Protein AF-A0A957CY05-F1 (afdb_monomer_lite)

Foldseek 3Di:
DDDDDDDDPDDDPDDPDDPPDDPPVDPPQLDDPPDPPFDDDRNDHADDDDPPLQAWEWEFEAQLVQQADPVRDGDPPHLYDPDSCAGQQRHGDDPVQALAEKAAAPVQAQWWKQFAPSGIHGHPHPHPDFDWDFHWDQDPVPGTDTGTHTYMYHYHDCVDDHRPDIDTGGSVRMDIDD

Secondary structure (DSSP, 8-state):
----PPP-------------------------SS-SS----TTPPPPPP--GGGPPEEEEEE-GGGSB-TTSPBPTT----SSTTB-TTSPBP-GGGTTTEEE--GGGTTPEEEETTTEEEEEEE-TTT-S-EEEEEEETTTEEEEEEEEEEEEE--TTSS-TT--EEE-GGGEEEE-

Radius of gyration: 21.52 Å; chains: 1; bounding box: 57×73×50 Å

pLDDT: mean 75.13, std 19.57, range [30.44, 96.88]

Sequence (178 aa):
MPQVPVPIRFIIFLALMFDSGALGDDPQVCWSDGRTDILVLADECPPHLPSLDEFPLWLSWYDPALCYDAAGNIIENINCDVNPANMAGGTAVTSEMYGYAGACLPQWFDRHLMITGVGERQCLDTGGAIVPTYREIYHPQRGFITIWLIPFDALEHHARPPWWEYNLVEPSDWYLGE

Structure (mmCIF, N/CA/C/O backbone):
data_AF-A0A957CY05-F1
#
_entry.id   AF-A0A957CY05-F1
#
loop_
_atom_site.group_PDB
_atom_site.id
_atom_site.type_symbol
_atom_site.label_atom_id
_atom_site.label_alt_id
_atom_site.label_comp_id
_atom_site.label_asym_id
_atom_site.label_entity_id
_atom_site.label_seq_id
_atom_site.pdbx_PDB_ins_code
_atom_site.Cartn_x
_atom_site.Cartn_y
_atom_site.Cartn_z
_atom_site.occupancy
_atom_site.B_iso_or_equiv
_atom_site.auth_seq_id
_atom_site.auth_comp_id
_atom_site.auth_asym_id
_atom_site.auth_atom_id
_atom_site.pdbx_PDB_model_num
ATOM 1 N N . MET A 1 1 ? 37.111 54.109 13.382 1.00 33.75 1 MET A N 1
ATOM 2 C CA . MET A 1 1 ? 35.921 53.833 12.544 1.00 33.75 1 MET A CA 1
ATOM 3 C C . MET A 1 1 ? 36.420 53.462 11.153 1.00 33.75 1 MET A C 1
ATOM 5 O O . MET A 1 1 ? 37.320 54.171 10.716 1.00 33.75 1 MET A O 1
ATOM 9 N N . PRO A 1 2 ? 35.893 52.456 10.435 1.00 39.56 2 PRO A N 1
ATOM 10 C CA . PRO A 1 2 ? 34.980 51.374 10.815 1.00 39.56 2 PRO A CA 1
ATOM 11 C C . PRO A 1 2 ? 35.563 49.961 10.549 1.00 39.56 2 PRO A C 1
ATOM 13 O O . PRO A 1 2 ? 36.439 49.772 9.710 1.00 39.56 2 PRO A O 1
ATOM 16 N N . GLN A 1 3 ? 35.046 48.967 11.276 1.00 39.72 3 GLN A N 1
ATOM 17 C CA . GLN A 1 3 ? 35.131 47.547 10.923 1.00 39.72 3 GLN A CA 1
ATOM 18 C C . GLN A 1 3 ? 34.242 47.267 9.702 1.00 39.72 3 GLN A C 1
ATOM 20 O O . GLN A 1 3 ? 33.135 47.796 9.620 1.00 39.72 3 GLN A O 1
ATOM 25 N N . VAL A 1 4 ? 34.705 46.407 8.797 1.00 37.78 4 VAL A N 1
ATOM 26 C CA . VAL A 1 4 ? 33.925 45.809 7.698 1.00 37.78 4 VAL A CA 1
ATOM 27 C C . VAL A 1 4 ? 34.294 44.311 7.655 1.00 37.78 4 VAL A C 1
ATOM 29 O O . VAL A 1 4 ? 35.437 43.972 7.972 1.00 37.78 4 VAL A O 1
ATOM 32 N N . PRO A 1 5 ? 33.326 43.406 7.425 1.00 40.94 5 PRO A N 1
ATOM 33 C CA . PRO A 1 5 ? 33.151 42.208 8.243 1.00 40.94 5 PRO A CA 1
ATOM 34 C C . PRO A 1 5 ? 33.929 40.981 7.756 1.00 40.94 5 PRO A C 1
ATOM 36 O O . PRO A 1 5 ? 34.104 40.746 6.563 1.00 40.94 5 PRO A O 1
ATOM 39 N N . VAL A 1 6 ? 34.335 40.164 8.731 1.00 43.41 6 VAL A N 1
ATOM 40 C CA . VAL A 1 6 ? 34.832 38.793 8.552 1.00 43.41 6 VAL A CA 1
ATOM 41 C C . VAL A 1 6 ? 33.684 37.917 8.028 1.00 43.41 6 VAL A C 1
ATOM 43 O O . VAL A 1 6 ? 32.562 38.045 8.524 1.00 43.41 6 VAL A O 1
ATOM 46 N N . PRO A 1 7 ? 33.922 37.027 7.047 1.00 39.78 7 PRO A N 1
ATOM 47 C CA . PRO A 1 7 ? 32.881 36.173 6.497 1.00 39.78 7 PRO A CA 1
ATOM 48 C C . PRO A 1 7 ? 32.356 35.213 7.569 1.00 39.78 7 PRO A C 1
ATOM 50 O O . PRO A 1 7 ? 33.101 34.421 8.147 1.00 39.78 7 PRO A O 1
ATOM 53 N N . ILE A 1 8 ? 31.047 35.296 7.798 1.00 42.25 8 ILE A N 1
ATOM 54 C CA . ILE A 1 8 ? 30.224 34.374 8.580 1.00 42.25 8 ILE A CA 1
ATOM 55 C C . ILE A 1 8 ? 30.349 32.974 7.958 1.00 42.25 8 ILE A C 1
ATOM 57 O O . ILE A 1 8 ? 29.599 32.580 7.073 1.00 42.25 8 ILE A O 1
ATOM 61 N N . ARG A 1 9 ? 31.333 32.210 8.434 1.00 36.44 9 ARG A N 1
ATOM 62 C CA . ARG A 1 9 ? 31.242 30.755 8.545 1.00 36.44 9 ARG A CA 1
ATOM 63 C C . ARG A 1 9 ? 30.613 30.475 9.903 1.00 36.44 9 ARG A C 1
ATOM 65 O O . ARG A 1 9 ? 31.329 30.341 10.889 1.00 36.44 9 ARG A O 1
ATOM 72 N N . PHE A 1 10 ? 29.287 30.439 9.973 1.00 33.50 10 PHE A N 1
ATOM 73 C CA . PHE A 1 10 ? 28.626 29.924 11.167 1.00 33.50 10 PHE A CA 1
ATOM 74 C C . PHE A 1 10 ? 28.476 28.413 11.030 1.00 33.50 10 PHE A C 1
ATOM 76 O O . PHE A 1 10 ? 27.562 27.893 10.401 1.00 33.50 10 PHE A O 1
ATOM 83 N N . ILE A 1 11 ? 29.438 27.728 11.640 1.00 43.06 11 ILE A N 1
ATOM 84 C CA . ILE A 1 11 ? 29.182 26.476 12.336 1.00 43.06 11 ILE A CA 1
ATOM 85 C C . ILE A 1 11 ? 28.299 26.844 13.533 1.00 43.06 11 ILE A C 1
ATOM 87 O O . ILE A 1 11 ? 28.733 27.610 14.391 1.00 43.06 11 ILE A O 1
ATOM 91 N N . ILE A 1 12 ? 27.085 26.299 13.602 1.00 35.59 12 ILE A N 1
ATOM 92 C CA . ILE A 1 12 ? 26.371 26.125 14.870 1.00 35.59 12 ILE A CA 1
ATOM 93 C C . ILE A 1 12 ? 26.087 24.633 15.016 1.00 35.59 12 ILE A C 1
ATOM 95 O O . ILE A 1 12 ? 25.081 24.110 14.555 1.00 35.59 12 ILE A O 1
ATOM 99 N N . PHE A 1 13 ? 27.039 23.957 15.654 1.00 37.00 13 PHE A N 1
ATOM 100 C CA . PHE A 1 13 ? 26.735 22.917 16.625 1.00 37.00 13 PHE A CA 1
ATOM 101 C C . PHE A 1 13 ? 26.301 23.644 17.905 1.00 37.00 13 PHE A C 1
ATOM 103 O O . PHE A 1 13 ? 27.131 24.341 18.478 1.00 37.00 13 PHE A O 1
ATOM 110 N N . LEU A 1 14 ? 25.033 23.531 18.305 1.00 32.78 14 LEU A N 1
ATOM 111 C CA . LEU A 1 14 ? 24.472 23.731 19.658 1.00 32.78 14 LEU A CA 1
ATOM 112 C C . LEU A 1 14 ? 22.934 23.652 19.498 1.00 32.78 14 LEU A C 1
ATOM 114 O O . LEU A 1 14 ? 22.406 24.257 18.579 1.00 32.78 14 LEU A O 1
ATOM 118 N N . ALA A 1 15 ? 22.137 22.969 20.312 1.00 33.31 15 ALA A N 1
ATOM 119 C CA . ALA A 1 15 ? 22.396 22.388 21.610 1.00 33.31 15 ALA A CA 1
ATOM 120 C C . ALA A 1 15 ? 21.375 21.270 21.875 1.00 33.31 15 ALA A C 1
ATOM 122 O O . ALA A 1 15 ? 20.173 21.449 21.703 1.00 33.31 15 ALA A O 1
ATOM 123 N N . LEU A 1 16 ? 21.878 20.150 22.388 1.00 40.19 16 LEU A N 1
ATOM 124 C CA . LEU A 1 16 ? 21.191 19.412 23.436 1.00 40.19 16 LEU A CA 1
ATOM 125 C C . LEU A 1 16 ? 20.954 20.390 24.593 1.00 40.19 16 LEU A C 1
ATOM 127 O O . LEU A 1 16 ? 21.893 20.742 25.304 1.00 40.19 16 LEU A O 1
ATOM 131 N N . MET A 1 17 ? 19.718 20.837 24.759 1.00 33.03 17 MET A N 1
ATOM 132 C CA . MET A 1 17 ? 19.206 21.347 26.022 1.00 33.03 17 MET A CA 1
ATOM 133 C C . MET A 1 17 ? 17.853 20.679 26.206 1.00 33.03 17 MET A C 1
ATOM 135 O O . MET A 1 17 ? 16.853 21.063 25.609 1.00 33.03 17 MET A O 1
ATOM 139 N N . PHE A 1 18 ? 17.880 19.617 27.004 1.00 42.50 18 PHE A N 1
ATOM 140 C CA . PHE A 1 18 ? 16.742 19.218 27.809 1.00 42.50 18 PHE A CA 1
ATOM 141 C C . PHE A 1 18 ? 16.268 20.458 28.568 1.00 42.50 18 PHE A C 1
ATOM 143 O O . PHE A 1 18 ? 16.938 20.878 29.511 1.00 42.50 18 PHE A O 1
ATOM 150 N N . ASP A 1 19 ? 15.145 21.042 28.157 1.00 30.44 19 ASP A N 1
ATOM 151 C CA . ASP A 1 19 ? 14.396 21.947 29.020 1.00 30.44 19 ASP A CA 1
ATOM 152 C C . ASP A 1 19 ? 13.341 21.118 29.753 1.00 30.44 19 ASP A C 1
ATOM 154 O O . ASP A 1 19 ? 12.194 20.950 29.341 1.00 30.44 19 ASP A O 1
ATOM 158 N N . SER A 1 20 ? 13.794 20.478 30.827 1.00 45.00 20 SER A N 1
ATOM 159 C CA . SER A 1 20 ? 12.930 19.920 31.856 1.00 45.00 20 SER A CA 1
ATOM 160 C C . SER A 1 20 ? 12.359 21.081 32.671 1.00 45.00 20 SER A C 1
ATOM 162 O O . SER A 1 20 ? 12.976 21.487 33.658 1.00 45.00 20 SER A O 1
ATOM 164 N N . GLY A 1 21 ? 11.213 21.638 32.263 1.00 36.66 21 GLY A N 1
ATOM 165 C CA . GLY A 1 21 ? 10.701 22.805 32.982 1.00 36.66 21 GLY A CA 1
ATOM 166 C C . GLY A 1 21 ? 9.429 23.488 32.491 1.00 36.66 21 GLY A C 1
ATOM 167 O O . GLY A 1 21 ? 9.405 24.708 32.516 1.00 36.66 21 GLY A O 1
ATOM 168 N N . ALA A 1 22 ? 8.382 22.752 32.104 1.00 33.78 22 ALA A N 1
ATOM 169 C CA . ALA A 1 22 ? 6.973 23.147 32.292 1.00 33.78 22 ALA A CA 1
ATOM 170 C C . ALA A 1 22 ? 6.052 22.042 31.749 1.00 33.78 22 ALA A C 1
ATOM 172 O O . ALA A 1 22 ? 5.458 22.176 30.684 1.00 33.78 22 ALA A O 1
ATOM 173 N N . LEU A 1 23 ? 5.915 20.946 32.498 1.00 40.00 23 LEU A N 1
ATOM 174 C CA . LEU A 1 23 ? 4.725 20.101 32.389 1.00 40.00 23 LEU A CA 1
ATOM 175 C C . LEU A 1 23 ? 3.568 20.889 33.017 1.00 40.00 23 LEU A C 1
ATOM 177 O O . LEU A 1 23 ? 3.227 20.700 34.182 1.00 40.00 23 LEU A O 1
ATOM 181 N N . GLY A 1 24 ? 3.035 21.857 32.271 1.00 35.72 24 GLY A N 1
ATOM 182 C CA . GLY A 1 24 ? 1.611 22.126 32.383 1.00 35.72 24 GLY A CA 1
ATOM 183 C C . GLY A 1 24 ? 0.902 20.854 31.936 1.00 35.72 24 GLY A C 1
ATOM 184 O O . GLY A 1 24 ? 1.367 20.212 30.995 1.00 35.72 24 GLY A O 1
ATOM 185 N N . ASP A 1 25 ? -0.151 20.462 32.646 1.00 42.91 25 ASP A N 1
ATOM 186 C CA . ASP A 1 25 ? -1.069 19.401 32.232 1.00 42.91 25 ASP A CA 1
ATOM 187 C C . ASP A 1 25 ? -1.732 19.810 30.902 1.00 42.91 25 ASP A C 1
ATOM 189 O O . ASP A 1 25 ? -2.863 20.292 30.865 1.00 42.91 25 ASP A O 1
ATOM 193 N N . ASP A 1 26 ? -0.982 19.705 29.809 1.00 44.94 26 ASP A N 1
ATOM 194 C CA . ASP A 1 26 ? -1.469 19.813 28.443 1.00 44.94 26 ASP A CA 1
ATOM 195 C C . ASP A 1 26 ? -2.222 18.500 28.185 1.00 44.94 26 ASP A C 1
ATOM 197 O O . ASP A 1 26 ? -1.641 17.429 28.423 1.00 44.94 26 ASP A O 1
ATOM 201 N N . PRO A 1 27 ? -3.523 18.523 27.832 1.00 43.69 27 PRO A N 1
ATOM 202 C CA . PRO A 1 27 ? -4.290 17.306 27.605 1.00 43.69 27 PRO A CA 1
ATOM 203 C C . PRO A 1 27 ? -3.506 16.420 26.650 1.00 43.69 27 PRO A C 1
ATOM 205 O O . PRO A 1 27 ? -3.158 16.873 25.567 1.00 43.69 27 PRO A O 1
ATOM 208 N N . GLN A 1 28 ? -3.184 15.208 27.113 1.00 48.91 28 GLN A N 1
ATOM 209 C CA . GLN A 1 28 ? -2.443 14.163 26.409 1.00 48.91 28 GLN A CA 1
ATOM 210 C C . GLN A 1 28 ? -2.509 14.341 24.888 1.00 48.91 28 GLN A C 1
ATOM 212 O O . GLN A 1 28 ? -3.442 13.866 24.244 1.00 48.91 28 GLN A O 1
ATOM 217 N N . VAL A 1 29 ? -1.517 15.025 24.310 1.00 51.91 29 VAL A N 1
ATOM 218 C CA . VAL A 1 29 ? -1.334 15.053 22.862 1.00 51.91 29 VAL A CA 1
ATOM 219 C C . VAL A 1 29 ? -0.834 13.657 22.512 1.00 51.91 29 VAL A C 1
ATOM 221 O O . VAL A 1 29 ? 0.359 13.371 22.524 1.00 51.91 29 VAL A O 1
ATOM 224 N N . CYS A 1 30 ? -1.779 12.740 22.314 1.00 58.84 30 CYS A N 1
ATOM 225 C CA . CYS A 1 30 ? -1.527 11.336 22.007 1.00 58.84 30 CYS A CA 1
ATOM 226 C C . CYS A 1 30 ? -0.915 11.142 20.610 1.00 58.84 30 CYS A C 1
ATOM 228 O O . CYS A 1 30 ? -0.530 10.025 20.268 1.00 58.84 30 CYS A O 1
ATOM 230 N N . TRP A 1 31 ? -0.817 12.213 19.812 1.00 57.69 31 TRP A N 1
ATOM 231 C CA . TRP A 1 31 ? -0.377 12.176 18.425 1.00 57.69 31 TRP A CA 1
ATOM 232 C C . TRP A 1 31 ? 0.893 12.971 18.157 1.00 57.69 31 TRP A C 1
ATOM 234 O O . TRP A 1 31 ? 0.942 14.187 18.318 1.00 57.69 31 TRP A O 1
ATOM 244 N N . SER A 1 32 ? 1.899 12.250 17.665 1.00 50.25 32 SER A N 1
ATOM 245 C CA . SER A 1 32 ? 2.969 12.743 16.799 1.00 50.25 32 SER A CA 1
ATOM 246 C C . SER A 1 32 ? 3.782 11.519 16.351 1.00 50.25 32 SER A C 1
ATOM 248 O O . SER A 1 32 ? 4.867 11.266 16.875 1.00 50.25 32 SER A O 1
ATOM 250 N N . ASP A 1 33 ? 3.293 10.748 15.374 1.00 49.75 33 ASP A N 1
ATOM 251 C CA . ASP A 1 33 ? 4.175 9.836 14.620 1.00 49.75 33 ASP A CA 1
ATOM 252 C C . ASP A 1 33 ? 5.105 10.613 13.655 1.00 49.75 33 ASP A C 1
ATOM 254 O O . ASP A 1 33 ? 5.930 10.030 12.958 1.00 49.75 33 ASP A O 1
ATOM 258 N N . GLY A 1 34 ? 5.000 11.950 13.655 1.00 52.22 34 GLY A N 1
ATOM 259 C CA . GLY A 1 34 ? 5.811 12.874 12.868 1.00 52.22 34 GLY A CA 1
ATOM 260 C C . GLY A 1 34 ? 5.316 13.066 11.435 1.00 52.22 34 GLY A C 1
ATOM 261 O O . GLY A 1 34 ? 5.920 13.846 10.698 1.00 52.22 34 GLY A O 1
ATOM 262 N N . ARG A 1 35 ? 4.232 12.391 11.029 1.00 51.28 35 ARG A N 1
ATOM 263 C CA . ARG A 1 35 ? 3.665 12.500 9.684 1.00 51.28 35 ARG A CA 1
ATOM 264 C C . ARG A 1 35 ? 2.701 13.679 9.582 1.00 51.28 35 ARG A C 1
ATOM 266 O O . ARG A 1 35 ? 1.826 13.866 10.419 1.00 51.28 35 ARG A O 1
ATOM 273 N N . THR A 1 36 ? 2.855 14.484 8.532 1.00 52.06 36 THR A N 1
ATOM 274 C CA . THR A 1 36 ? 1.994 15.653 8.260 1.00 52.06 36 THR A CA 1
ATOM 275 C C . THR A 1 36 ? 0.840 15.341 7.308 1.00 52.06 36 THR A C 1
ATOM 277 O O . THR A 1 36 ? 0.002 16.203 7.066 1.00 52.06 36 THR A O 1
ATOM 280 N N . ASP A 1 37 ? 0.808 14.134 6.738 1.00 53.03 37 ASP A N 1
ATOM 281 C CA . ASP A 1 37 ? -0.200 13.666 5.779 1.00 53.03 37 ASP A CA 1
ATOM 282 C C . ASP A 1 37 ? -1.344 12.867 6.436 1.00 53.03 37 ASP A C 1
ATOM 284 O O . ASP A 1 37 ? -2.207 12.308 5.750 1.00 53.03 37 ASP A O 1
ATOM 288 N N . ILE A 1 38 ? -1.352 12.798 7.770 1.00 56.62 38 ILE A N 1
ATOM 289 C CA . ILE A 1 38 ? -2.369 12.103 8.554 1.00 56.62 38 ILE A CA 1
ATOM 290 C C . ILE A 1 38 ? -3.273 13.139 9.218 1.00 56.62 38 ILE A C 1
ATOM 292 O O . ILE A 1 38 ? -2.826 13.977 9.999 1.00 56.62 38 ILE A O 1
ATOM 296 N N . LEU A 1 39 ? -4.567 13.056 8.914 1.00 53.03 39 LEU A N 1
ATOM 297 C CA . LEU A 1 39 ? -5.607 13.777 9.635 1.00 53.03 39 LEU A CA 1
ATOM 298 C C . LEU A 1 39 ? -6.150 12.848 10.723 1.00 53.03 39 LEU A C 1
ATOM 300 O O . LEU A 1 39 ? -6.754 11.816 10.423 1.00 53.03 39 LEU A O 1
ATOM 304 N N . VAL A 1 40 ? -5.906 13.212 11.979 1.00 60.56 40 VAL A N 1
ATOM 305 C CA . VAL A 1 40 ? -6.569 12.632 13.151 1.00 60.56 40 VAL A CA 1
ATOM 306 C C . VAL A 1 40 ? -7.160 13.776 13.958 1.00 60.56 40 VAL A C 1
ATOM 308 O O . VAL A 1 40 ? -6.604 14.878 13.983 1.00 60.56 40 VAL A O 1
ATOM 311 N N . LEU A 1 41 ? -8.300 13.535 14.600 1.00 57.44 41 LEU A N 1
ATOM 312 C CA . LEU A 1 41 ? -8.865 14.487 15.547 1.00 57.44 41 LEU A CA 1
ATOM 313 C C . LEU A 1 41 ? -7.859 14.709 16.687 1.00 57.44 41 LEU A C 1
ATOM 315 O O . LEU A 1 41 ? -7.340 13.758 17.267 1.00 57.44 41 LEU A O 1
ATOM 319 N N . ALA A 1 42 ? -7.547 15.974 16.976 1.00 57.34 42 ALA A N 1
ATOM 320 C CA . ALA A 1 42 ? -6.467 16.351 17.894 1.00 57.34 42 ALA A CA 1
ATOM 321 C C . ALA A 1 42 ? -6.675 15.856 19.341 1.00 57.34 42 ALA A C 1
ATOM 323 O O . ALA A 1 42 ? -5.724 15.808 20.117 1.00 57.34 42 ALA A O 1
ATOM 324 N N . ASP A 1 43 ? -7.907 15.501 19.700 1.00 62.34 43 ASP A N 1
ATOM 325 C CA . ASP A 1 43 ? -8.336 14.992 21.001 1.00 62.34 43 ASP A CA 1
ATOM 326 C C . ASP A 1 43 ? -8.550 13.464 21.031 1.00 62.34 43 ASP A C 1
ATOM 328 O O . ASP A 1 43 ? -8.961 12.920 22.058 1.00 62.34 43 ASP A O 1
ATOM 332 N N . GLU A 1 44 ? -8.254 12.752 19.939 1.00 66.50 44 GLU A N 1
ATOM 333 C CA . GLU A 1 44 ? -8.444 11.306 19.833 1.00 66.50 44 GLU A CA 1
ATOM 334 C C . GLU A 1 44 ? -7.125 10.538 20.026 1.00 66.50 44 GLU A C 1
ATOM 336 O O . GLU A 1 44 ? -6.182 10.647 19.241 1.00 66.50 44 GLU A O 1
ATOM 341 N N . CYS A 1 45 ? -7.063 9.699 21.062 1.00 71.50 45 CYS A N 1
ATOM 342 C CA . CYS A 1 45 ? -5.970 8.742 21.236 1.00 71.50 45 CYS A CA 1
ATOM 343 C C . CYS A 1 45 ? -6.293 7.452 20.463 1.00 71.50 45 CYS A C 1
ATOM 345 O O . CYS A 1 45 ? -7.410 6.941 20.605 1.00 71.50 45 CYS A O 1
ATOM 347 N N . PRO A 1 46 ? -5.345 6.875 19.698 1.00 76.44 46 PRO A N 1
ATOM 348 C CA . PRO A 1 46 ? -5.581 5.606 19.027 1.00 76.44 46 PRO A CA 1
ATOM 349 C C . PRO A 1 46 ? -5.944 4.523 20.049 1.00 76.44 46 PRO A C 1
ATOM 351 O O . PRO A 1 46 ? -5.328 4.462 21.122 1.00 76.44 46 PRO A O 1
ATOM 354 N N . PRO A 1 47 ? -6.902 3.633 19.741 1.00 81.56 47 PRO A N 1
ATOM 355 C CA . PRO A 1 47 ? -7.122 2.449 20.553 1.00 81.56 47 PRO A CA 1
ATOM 356 C C . PRO A 1 47 ? -5.879 1.547 20.511 1.00 81.56 47 PRO A C 1
ATOM 358 O O . PRO A 1 47 ? -4.959 1.756 19.716 1.00 81.56 47 PRO A O 1
ATOM 361 N N . HIS A 1 48 ? -5.851 0.518 21.362 1.00 82.44 48 HIS A N 1
ATOM 362 C CA . HIS A 1 48 ? -4.767 -0.465 21.348 1.00 82.44 48 HIS A CA 1
ATOM 363 C C . HIS A 1 48 ? -4.568 -1.050 19.943 1.00 82.44 48 HIS A C 1
ATOM 365 O O . HIS A 1 48 ? -5.544 -1.313 19.241 1.00 82.44 48 HIS A O 1
ATOM 371 N N . LEU A 1 49 ? -3.306 -1.243 19.556 1.00 81.44 49 LEU A N 1
ATOM 372 C CA . LEU A 1 49 ? -2.947 -1.812 18.264 1.00 81.44 49 LEU A CA 1
ATOM 373 C C . LEU A 1 49 ? -3.456 -3.269 18.190 1.00 81.44 49 LEU A C 1
ATOM 375 O O . LEU A 1 49 ? -3.062 -4.065 19.046 1.00 81.44 49 LEU A O 1
ATOM 379 N N . PRO A 1 50 ? -4.325 -3.622 17.226 1.00 85.50 50 PRO A N 1
ATOM 380 C CA . PRO A 1 50 ? -4.823 -4.990 17.082 1.00 85.50 50 PRO A CA 1
ATOM 381 C C . PRO A 1 50 ? -3.750 -5.930 16.499 1.00 85.50 50 PRO A C 1
ATOM 383 O O . PRO A 1 50 ? -2.631 -5.498 16.196 1.00 85.50 50 PRO A O 1
ATOM 386 N N . SER A 1 51 ? -4.048 -7.226 16.353 1.00 90.25 51 SER A N 1
ATOM 387 C CA . SER A 1 51 ? -3.147 -8.130 15.620 1.00 90.25 51 SER A CA 1
ATOM 388 C C . SER A 1 51 ? -3.200 -7.847 14.114 1.00 90.25 51 SER A C 1
ATOM 390 O O . SER A 1 51 ? -4.178 -7.310 13.607 1.00 90.25 51 SER A O 1
ATOM 392 N N . LEU A 1 52 ? -2.127 -8.162 13.375 1.00 89.44 52 LEU A N 1
ATOM 393 C CA . LEU A 1 52 ? -1.989 -7.760 11.963 1.00 89.44 52 LEU A CA 1
ATOM 394 C C . LEU A 1 52 ? -3.111 -8.273 11.052 1.00 89.44 52 LEU A C 1
ATOM 396 O O . LEU A 1 52 ? -3.474 -7.593 10.103 1.00 89.44 52 LEU A O 1
ATOM 400 N N . ASP A 1 53 ? -3.638 -9.457 11.339 1.00 89.81 53 ASP A N 1
ATOM 401 C CA . ASP A 1 53 ? -4.744 -10.106 10.632 1.00 89.81 53 ASP A CA 1
ATOM 402 C C . ASP A 1 53 ? -6.116 -9.473 10.913 1.00 89.81 53 ASP A C 1
ATOM 404 O O . ASP A 1 53 ? -7.078 -9.750 10.204 1.00 89.81 53 ASP A O 1
ATOM 408 N N . GLU A 1 54 ? -6.215 -8.595 11.912 1.00 92.38 54 GLU A N 1
ATOM 409 C CA . GLU A 1 54 ? -7.429 -7.833 12.218 1.00 92.38 54 GLU A CA 1
ATOM 410 C C . GLU A 1 54 ? -7.460 -6.467 11.516 1.00 92.38 54 GLU A C 1
ATOM 412 O O . GLU A 1 54 ? -8.478 -5.772 11.564 1.00 92.38 54 GLU A O 1
ATOM 417 N N . PHE A 1 55 ? -6.366 -6.054 10.866 1.00 94.19 55 PHE A N 1
ATOM 418 C CA . PHE A 1 55 ? -6.329 -4.781 10.153 1.00 94.19 55 PHE A CA 1
ATOM 419 C C . PHE A 1 55 ? -7.031 -4.883 8.796 1.00 94.19 55 PHE A C 1
ATOM 421 O O . PHE A 1 55 ? -6.767 -5.808 8.025 1.00 94.19 55 PHE A O 1
ATOM 428 N N . PRO A 1 56 ? -7.855 -3.893 8.427 1.00 95.56 56 PRO A N 1
ATOM 429 C CA . PRO A 1 56 ? -8.176 -3.686 7.029 1.00 95.56 56 PRO A CA 1
ATOM 430 C C . PRO A 1 56 ? -6.928 -3.213 6.265 1.00 95.56 56 PRO A C 1
ATOM 432 O O . PRO A 1 56 ? -6.057 -2.534 6.828 1.00 95.56 56 PRO A O 1
ATOM 435 N N . LEU A 1 57 ? -6.861 -3.516 4.967 1.00 94.75 57 LEU A N 1
ATOM 436 C CA . LEU A 1 57 ? -5.882 -2.877 4.087 1.00 94.75 57 LEU A CA 1
ATOM 437 C C . LEU A 1 57 ? -6.450 -1.569 3.551 1.00 94.75 57 LEU A C 1
ATOM 439 O O . LEU A 1 57 ? -7.621 -1.475 3.181 1.00 94.75 57 LEU A O 1
ATOM 443 N N . TRP A 1 58 ? -5.584 -0.573 3.447 1.00 92.38 58 TRP A N 1
ATOM 444 C CA . TRP A 1 58 ? -5.845 0.649 2.707 1.00 92.38 58 TRP A CA 1
ATOM 445 C C . TRP A 1 58 ? -5.084 0.567 1.392 1.00 92.38 58 TRP A C 1
ATOM 447 O O . TRP A 1 58 ? -3.914 0.936 1.299 1.00 92.38 58 TRP A O 1
ATOM 457 N N . LEU A 1 59 ? -5.757 -0.033 0.414 1.00 91.00 59 LEU A N 1
ATOM 458 C CA . LEU A 1 59 ? -5.230 -0.319 -0.909 1.00 91.00 59 LEU A CA 1
ATOM 459 C C . LEU A 1 59 ? -5.177 0.971 -1.724 1.00 91.00 59 LEU A C 1
ATOM 461 O O . LEU A 1 59 ? -6.210 1.594 -1.976 1.00 91.00 59 LEU A O 1
ATOM 465 N N . SER A 1 60 ? -3.979 1.334 -2.157 1.00 87.25 60 SER A N 1
ATOM 466 C CA . SER A 1 60 ? -3.718 2.402 -3.113 1.00 87.25 60 SER A CA 1
ATOM 467 C C . SER A 1 60 ? -3.127 1.817 -4.401 1.00 87.25 60 SER A C 1
ATOM 469 O O . SER A 1 60 ? -2.705 0.654 -4.448 1.00 87.25 60 SER A O 1
ATOM 471 N N . TRP A 1 61 ? -3.100 2.626 -5.456 1.00 86.25 61 TRP A N 1
ATOM 472 C CA . TRP A 1 61 ? -2.569 2.236 -6.756 1.00 86.25 61 TRP A CA 1
ATOM 473 C C . TRP A 1 61 ? -1.376 3.103 -7.109 1.00 86.25 61 TRP A C 1
ATOM 475 O O . TRP A 1 61 ? -1.456 4.331 -7.118 1.00 86.25 61 TRP A O 1
ATOM 485 N N . TYR A 1 62 ? -0.275 2.448 -7.435 1.00 79.75 62 TYR A N 1
ATOM 486 C CA . TYR A 1 62 ? 1.005 3.088 -7.639 1.00 79.75 62 TYR A CA 1
ATOM 487 C C . TYR A 1 62 ? 1.548 2.779 -9.034 1.00 79.75 62 TYR A C 1
ATOM 489 O O . TYR A 1 62 ? 1.696 1.620 -9.411 1.00 79.75 62 TYR A O 1
ATOM 497 N N . ASP A 1 63 ? 1.881 3.833 -9.780 1.00 84.81 63 ASP A N 1
ATOM 498 C CA . ASP A 1 63 ? 2.662 3.766 -11.015 1.00 84.81 63 ASP A CA 1
ATOM 499 C C . ASP A 1 63 ? 3.867 4.715 -10.857 1.00 84.81 63 ASP A C 1
ATOM 501 O O . ASP A 1 63 ? 3.672 5.938 -10.847 1.00 84.81 63 ASP A O 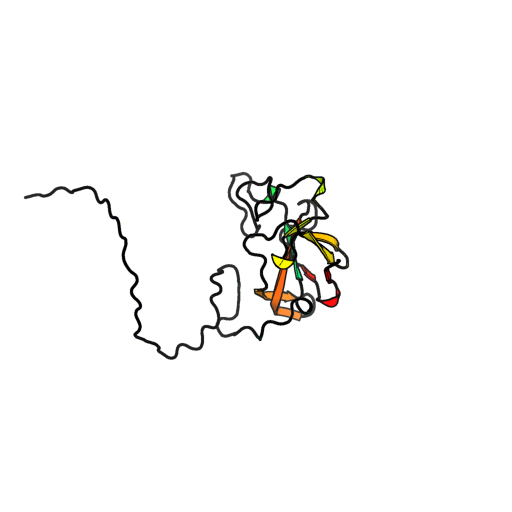1
ATOM 505 N N . PRO A 1 64 ? 5.109 4.206 -10.740 1.00 80.50 64 PRO A N 1
ATOM 506 C CA . PRO A 1 64 ? 6.309 5.038 -10.674 1.00 80.50 64 PRO A CA 1
ATOM 507 C C . PRO A 1 64 ? 6.430 6.032 -11.836 1.00 80.50 64 PRO A C 1
ATOM 509 O O . PRO A 1 64 ? 7.035 7.095 -11.689 1.00 80.50 64 PRO A O 1
ATOM 512 N N . ALA A 1 65 ? 5.843 5.726 -13.000 1.00 78.88 65 ALA A N 1
ATOM 513 C CA . ALA A 1 65 ? 5.869 6.617 -14.155 1.00 78.88 65 ALA A CA 1
ATOM 514 C C . ALA A 1 65 ? 5.062 7.907 -13.933 1.00 78.88 65 ALA A C 1
ATOM 516 O O . ALA A 1 65 ? 5.290 8.893 -14.632 1.00 78.88 65 ALA A O 1
ATOM 517 N N . LEU A 1 66 ? 4.143 7.920 -12.963 1.00 77.69 66 LEU A N 1
ATOM 518 C CA . LEU A 1 66 ? 3.375 9.103 -12.579 1.00 77.69 66 LEU A CA 1
ATOM 519 C C . LEU A 1 66 ? 4.077 9.961 -11.526 1.00 77.69 66 LEU A C 1
ATOM 521 O O . LEU A 1 66 ? 3.552 11.007 -11.162 1.00 77.69 66 LEU A O 1
ATOM 525 N N . CYS A 1 67 ? 5.253 9.557 -11.040 1.00 77.00 67 CYS A N 1
ATOM 526 C CA . CYS A 1 67 ? 5.921 10.262 -9.951 1.00 77.00 67 CYS A CA 1
ATOM 527 C C . CYS A 1 67 ? 6.236 11.722 -10.250 1.00 77.00 67 CYS A C 1
ATOM 529 O O . CYS A 1 67 ? 6.308 12.525 -9.323 1.00 77.00 67 CYS A O 1
ATOM 531 N N . TYR A 1 68 ? 6.400 12.070 -11.525 1.00 79.06 68 TYR A N 1
ATOM 532 C CA . TYR A 1 68 ? 6.788 13.405 -11.941 1.00 79.06 68 TYR A CA 1
ATOM 533 C C . TYR A 1 68 ? 5.798 13.983 -12.949 1.00 79.06 68 TYR A C 1
ATOM 535 O O . TYR A 1 68 ? 5.390 13.316 -13.900 1.00 79.06 68 TYR A O 1
ATOM 543 N N . ASP A 1 69 ? 5.441 15.252 -12.762 1.00 79.00 69 ASP A N 1
ATOM 544 C CA . ASP A 1 69 ? 4.724 16.021 -13.770 1.00 79.00 69 ASP A CA 1
ATOM 545 C C . ASP A 1 69 ? 5.609 16.277 -15.010 1.00 79.00 69 ASP A C 1
ATOM 547 O O . ASP A 1 69 ? 6.809 15.988 -15.044 1.00 79.00 69 ASP A O 1
ATOM 551 N N . ALA A 1 70 ? 5.028 16.868 -16.057 1.00 79.06 70 ALA A N 1
ATOM 552 C CA . ALA A 1 70 ? 5.762 17.179 -17.287 1.00 79.06 70 ALA A CA 1
ATOM 553 C C . ALA A 1 70 ? 6.935 18.167 -17.091 1.00 79.06 70 ALA A C 1
ATOM 555 O O . ALA A 1 70 ? 7.777 18.297 -17.980 1.00 79.06 70 ALA A O 1
ATOM 556 N N . ALA A 1 71 ? 6.983 18.880 -15.962 1.00 80.75 71 ALA A N 1
ATOM 557 C CA . ALA A 1 71 ? 8.047 19.805 -15.588 1.00 80.75 71 ALA A CA 1
ATOM 558 C C . ALA A 1 71 ? 9.100 19.164 -14.657 1.00 80.75 71 ALA A C 1
ATOM 560 O O . ALA A 1 71 ? 10.084 19.824 -14.321 1.00 80.75 71 ALA A O 1
ATOM 561 N N . GLY A 1 72 ? 8.935 17.889 -14.286 1.00 77.50 72 GLY A N 1
ATOM 562 C CA . GLY A 1 72 ? 9.840 17.158 -13.402 1.00 77.50 72 GLY A CA 1
ATOM 563 C C . GLY A 1 72 ? 9.594 17.391 -11.909 1.00 77.50 72 GLY A C 1
ATOM 564 O O . GLY A 1 72 ? 10.458 17.042 -11.106 1.00 77.50 72 GLY A O 1
ATOM 565 N N . ASN A 1 73 ? 8.459 17.980 -11.515 1.00 79.06 73 ASN A N 1
ATOM 566 C CA . ASN A 1 73 ? 8.083 18.109 -10.104 1.00 79.06 73 ASN A CA 1
ATOM 567 C C . ASN A 1 73 ? 7.373 16.845 -9.629 1.00 79.06 73 ASN A C 1
ATOM 569 O O . ASN A 1 73 ? 6.623 16.242 -10.391 1.00 79.06 73 ASN A O 1
ATOM 573 N N . ILE A 1 74 ? 7.564 16.481 -8.361 1.00 72.44 74 ILE A N 1
ATOM 574 C CA . ILE A 1 74 ? 6.850 15.351 -7.762 1.00 72.44 74 ILE A CA 1
ATOM 575 C C . ILE A 1 74 ? 5.349 15.658 -7.725 1.00 72.44 74 ILE A C 1
ATOM 577 O O . ILE A 1 74 ? 4.952 16.734 -7.272 1.00 72.44 74 ILE A O 1
ATOM 581 N N . ILE A 1 75 ? 4.517 14.718 -8.179 1.00 70.81 75 ILE A N 1
ATOM 582 C CA . ILE A 1 75 ? 3.065 14.810 -7.997 1.00 70.81 75 ILE A CA 1
ATOM 583 C C . ILE A 1 75 ? 2.746 14.476 -6.535 1.00 70.81 75 ILE A C 1
ATOM 585 O O . ILE A 1 75 ? 3.031 13.377 -6.059 1.00 70.81 75 ILE A O 1
ATOM 589 N N . GLU A 1 76 ? 2.176 15.439 -5.809 1.00 58.28 76 GLU A N 1
ATOM 590 C CA . GLU A 1 76 ? 1.812 15.273 -4.400 1.00 58.28 76 GLU A CA 1
ATOM 591 C C . GLU A 1 76 ? 0.876 14.061 -4.213 1.00 58.28 76 GLU A C 1
ATOM 593 O O . GLU A 1 76 ? -0.116 13.915 -4.930 1.00 58.28 76 GLU A O 1
ATOM 598 N N . ASN A 1 77 ? 1.176 13.228 -3.206 1.00 59.25 77 ASN A N 1
ATOM 599 C CA . ASN A 1 77 ? 0.461 11.999 -2.813 1.00 59.25 77 ASN A CA 1
ATOM 600 C C . ASN A 1 77 ? 0.771 10.712 -3.600 1.00 59.25 77 ASN A C 1
ATOM 602 O O . ASN A 1 77 ? 0.050 9.731 -3.429 1.00 59.25 77 ASN A O 1
ATOM 606 N N . ILE A 1 78 ? 1.837 10.670 -4.406 1.00 66.50 78 ILE A N 1
ATOM 607 C CA . ILE A 1 78 ? 2.381 9.408 -4.936 1.00 66.50 78 ILE A CA 1
ATOM 608 C C . ILE A 1 78 ? 3.649 9.047 -4.149 1.00 66.50 78 ILE A C 1
ATOM 610 O O . ILE A 1 78 ? 4.553 9.868 -3.992 1.00 66.50 78 ILE A O 1
ATOM 614 N N . ASN A 1 79 ? 3.711 7.820 -3.629 1.00 68.50 79 ASN A N 1
ATOM 615 C CA . ASN A 1 79 ? 4.873 7.295 -2.913 1.00 68.50 79 ASN A CA 1
ATOM 616 C C . ASN A 1 79 ? 6.010 7.021 -3.915 1.00 68.50 79 ASN A C 1
ATOM 618 O O . ASN A 1 79 ? 5.971 6.031 -4.636 1.00 68.50 79 ASN A O 1
ATOM 622 N N . CYS A 1 80 ? 6.987 7.924 -4.025 1.00 72.12 80 CYS A N 1
ATOM 623 C CA . CYS A 1 80 ? 7.953 7.936 -5.128 1.00 72.12 80 CYS A CA 1
ATOM 624 C C . CYS A 1 80 ? 9.402 7.741 -4.685 1.00 72.12 80 CYS A C 1
ATOM 626 O O . CYS A 1 80 ? 9.850 8.366 -3.725 1.00 72.12 80 CYS A O 1
ATOM 628 N N . ASP A 1 81 ? 10.151 6.946 -5.455 1.00 76.69 81 ASP A N 1
ATOM 629 C CA . ASP A 1 81 ? 11.616 6.957 -5.433 1.00 76.69 81 ASP A CA 1
ATOM 630 C C . ASP A 1 81 ? 12.157 8.098 -6.306 1.00 76.69 81 ASP A C 1
ATOM 632 O O . ASP A 1 81 ? 11.468 8.637 -7.174 1.00 76.69 81 ASP A O 1
ATOM 636 N N . VAL A 1 82 ? 13.427 8.448 -6.095 1.00 77.44 82 VAL A N 1
ATOM 637 C CA . VAL A 1 82 ? 14.145 9.442 -6.908 1.00 77.44 82 VAL A CA 1
ATOM 638 C C . VAL A 1 82 ? 14.299 9.010 -8.372 1.00 77.44 82 VAL A C 1
ATOM 640 O O . VAL A 1 82 ? 14.528 9.854 -9.240 1.00 77.44 82 VAL A O 1
ATOM 643 N N . ASN A 1 83 ? 14.223 7.706 -8.653 1.00 81.31 83 ASN A N 1
ATOM 644 C CA . ASN A 1 83 ? 14.268 7.144 -9.993 1.00 81.31 83 ASN A CA 1
ATOM 645 C C . ASN A 1 83 ? 12.923 6.472 -10.336 1.00 81.31 83 ASN A C 1
ATOM 647 O O . ASN A 1 83 ? 12.588 5.461 -9.726 1.00 81.31 83 ASN A O 1
ATOM 651 N N . PRO A 1 84 ? 12.194 6.925 -11.375 1.00 78.81 84 PRO A N 1
ATOM 652 C CA . PRO A 1 84 ? 10.914 6.329 -11.773 1.00 78.81 84 PRO A CA 1
ATOM 653 C C . PRO A 1 84 ? 11.047 4.920 -12.381 1.00 78.81 84 PRO A C 1
ATOM 655 O O . PRO A 1 84 ? 10.050 4.306 -12.741 1.00 78.81 84 PRO A O 1
ATOM 658 N N . ALA A 1 85 ? 12.265 4.388 -12.532 1.00 83.81 85 ALA A N 1
ATOM 659 C CA . ALA A 1 85 ? 12.487 2.975 -12.842 1.00 83.81 85 ALA A CA 1
ATOM 660 C C . ALA A 1 85 ? 12.461 2.070 -11.595 1.00 83.81 85 ALA A C 1
ATOM 662 O O . ALA A 1 85 ? 12.640 0.861 -11.726 1.00 83.81 85 ALA A O 1
ATOM 663 N N . ASN A 1 86 ? 12.262 2.640 -10.406 1.00 86.06 86 ASN A N 1
ATOM 664 C CA . ASN A 1 86 ? 12.214 1.931 -9.139 1.00 86.06 86 ASN A CA 1
ATOM 665 C C . ASN A 1 86 ? 10.876 2.178 -8.428 1.00 86.06 86 ASN A C 1
ATOM 667 O O . ASN A 1 86 ? 10.259 3.229 -8.586 1.00 86.06 86 ASN A O 1
ATOM 671 N N . MET A 1 87 ? 10.466 1.218 -7.604 1.00 83.88 87 MET A N 1
ATOM 672 C CA . MET A 1 87 ? 9.451 1.405 -6.572 1.00 83.88 87 MET A CA 1
ATOM 673 C C . MET A 1 87 ? 10.001 2.298 -5.455 1.00 83.88 87 MET A C 1
ATOM 675 O O . MET A 1 87 ? 11.215 2.472 -5.349 1.00 83.88 87 MET A O 1
ATOM 679 N N . ALA A 1 88 ? 9.126 2.826 -4.599 1.00 76.56 88 ALA A N 1
ATOM 680 C CA . ALA A 1 88 ? 9.476 3.795 -3.561 1.00 76.56 88 ALA A CA 1
ATOM 681 C C . ALA A 1 88 ? 10.597 3.347 -2.606 1.00 76.56 88 ALA A C 1
ATOM 683 O O . ALA A 1 88 ? 11.405 4.173 -2.188 1.00 76.56 88 ALA A O 1
ATOM 684 N N . GLY A 1 89 ? 10.675 2.062 -2.248 1.00 78.25 89 GLY A N 1
ATOM 685 C CA . GLY A 1 89 ? 11.781 1.537 -1.435 1.00 78.25 89 GLY A CA 1
ATOM 686 C C . GLY A 1 89 ? 13.025 1.128 -2.233 1.00 78.25 89 GLY A C 1
ATOM 687 O O . GLY A 1 89 ? 13.960 0.572 -1.660 1.00 78.25 89 GLY A O 1
ATOM 688 N N . GLY A 1 90 ? 13.075 1.423 -3.536 1.00 82.06 90 GLY A N 1
ATOM 689 C CA . GLY A 1 90 ? 14.253 1.265 -4.395 1.00 82.06 90 GLY A CA 1
ATOM 690 C C . GLY A 1 90 ? 14.279 -0.007 -5.247 1.00 82.06 90 GLY A C 1
ATOM 691 O O . GLY A 1 90 ? 15.232 -0.210 -6.003 1.00 82.06 90 GLY A O 1
ATOM 692 N N . THR A 1 91 ? 13.257 -0.862 -5.164 1.00 85.56 91 THR A N 1
ATOM 693 C CA . THR A 1 91 ? 13.159 -2.076 -5.991 1.00 85.56 91 THR A CA 1
ATOM 694 C C . THR A 1 91 ? 12.994 -1.713 -7.464 1.00 85.56 91 THR A C 1
ATOM 696 O O . THR A 1 91 ? 12.041 -1.033 -7.828 1.00 85.56 91 THR A O 1
ATOM 699 N N . ALA A 1 92 ? 13.892 -2.188 -8.329 1.00 87.06 92 ALA A N 1
ATOM 700 C CA . ALA A 1 92 ? 13.803 -1.941 -9.767 1.00 87.06 92 ALA A CA 1
ATOM 701 C C . ALA A 1 92 ? 12.527 -2.555 -10.362 1.00 87.06 92 ALA A C 1
ATOM 703 O O . ALA A 1 92 ? 12.242 -3.734 -10.153 1.00 87.06 92 ALA A O 1
ATOM 704 N N . VAL A 1 93 ? 11.789 -1.763 -11.135 1.00 85.25 93 VAL A N 1
ATOM 705 C CA . VAL A 1 93 ? 10.524 -2.156 -11.757 1.00 85.25 93 VAL A CA 1
ATOM 706 C C . VAL A 1 93 ? 10.775 -2.730 -13.145 1.00 85.25 93 VAL A C 1
ATOM 708 O O . VAL A 1 93 ? 11.428 -2.112 -13.988 1.00 85.25 93 VAL A O 1
ATOM 711 N N . THR A 1 94 ? 10.204 -3.902 -13.418 1.00 88.19 94 THR A N 1
ATOM 712 C CA . THR A 1 94 ? 10.107 -4.467 -14.769 1.00 88.19 94 THR A CA 1
ATOM 713 C C . THR A 1 94 ? 8.665 -4.395 -15.268 1.00 88.19 94 THR A C 1
ATOM 715 O O . THR A 1 94 ? 7.724 -4.296 -14.484 1.00 88.19 94 THR A O 1
ATOM 718 N N . SER A 1 95 ? 8.461 -4.467 -16.586 1.00 85.12 95 SER A N 1
ATOM 719 C CA . SER A 1 95 ? 7.109 -4.480 -17.166 1.00 85.12 95 SER A CA 1
ATOM 720 C C . SER A 1 95 ? 6.261 -5.656 -16.685 1.00 85.12 95 SER A C 1
ATOM 722 O O . SER A 1 95 ? 5.042 -5.557 -16.670 1.00 85.12 95 SER A O 1
ATOM 724 N N . GLU A 1 96 ? 6.900 -6.765 -16.313 1.00 88.12 96 GLU A N 1
ATOM 725 C CA . GLU A 1 96 ? 6.210 -7.960 -15.833 1.00 88.12 96 GLU A CA 1
ATOM 726 C C . GLU A 1 96 ? 5.612 -7.734 -14.442 1.00 88.12 96 GLU A C 1
ATOM 728 O O . GLU A 1 96 ? 4.576 -8.318 -14.164 1.00 88.12 96 GLU A O 1
ATOM 733 N N . MET A 1 97 ? 6.209 -6.863 -13.612 1.00 90.88 97 MET A N 1
ATOM 734 C CA . MET A 1 97 ? 5.795 -6.577 -12.225 1.00 90.88 97 MET A CA 1
ATOM 735 C C . MET A 1 97 ? 4.429 -5.909 -12.086 1.00 90.88 97 MET A C 1
ATOM 737 O O . MET A 1 97 ? 3.766 -6.056 -11.055 1.00 90.88 97 MET A O 1
ATOM 741 N N . TYR A 1 98 ? 3.999 -5.176 -13.108 1.00 89.94 98 TYR A N 1
ATOM 742 C CA . TYR A 1 98 ? 2.705 -4.509 -13.104 1.00 89.94 98 TYR A CA 1
ATOM 743 C C . TYR A 1 98 ? 1.567 -5.529 -13.040 1.00 89.94 98 TYR A C 1
ATOM 745 O O . TYR A 1 98 ? 1.529 -6.485 -13.814 1.00 89.94 98 TYR A O 1
ATOM 753 N N . GLY A 1 99 ? 0.630 -5.325 -12.114 1.00 89.50 99 GLY A N 1
ATOM 754 C CA . GLY A 1 99 ? -0.489 -6.244 -11.914 1.00 89.50 99 GLY A CA 1
ATOM 755 C C . GLY A 1 99 ? -0.194 -7.424 -10.981 1.00 89.50 99 GLY A C 1
ATOM 756 O O . GLY A 1 99 ? -1.126 -8.157 -10.653 1.00 89.50 99 GLY A O 1
ATOM 757 N N . TYR A 1 100 ? 1.050 -7.600 -10.510 1.00 91.00 100 TYR A N 1
ATOM 758 C CA . TYR A 1 100 ? 1.372 -8.629 -9.511 1.00 91.00 100 TYR A CA 1
ATOM 759 C C . TYR A 1 100 ? 2.249 -8.153 -8.348 1.00 91.00 100 TYR A C 1
ATOM 761 O O . TYR A 1 100 ? 2.282 -8.837 -7.339 1.00 91.00 100 TYR A O 1
ATOM 769 N N . ALA A 1 101 ? 2.958 -7.027 -8.416 1.00 93.06 101 ALA A N 1
ATOM 770 C CA . ALA A 1 101 ? 3.796 -6.566 -7.303 1.00 93.06 101 ALA A CA 1
ATOM 771 C C . ALA A 1 101 ? 3.090 -5.516 -6.425 1.00 93.06 101 ALA A C 1
ATOM 773 O O . ALA A 1 101 ? 2.115 -4.884 -6.840 1.00 93.06 101 ALA A O 1
ATOM 774 N N . GLY A 1 102 ? 3.605 -5.296 -5.215 1.00 91.69 102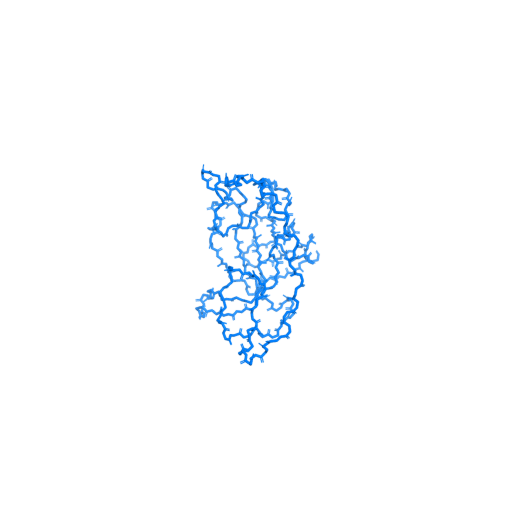 GLY A N 1
ATOM 775 C CA . GLY A 1 102 ?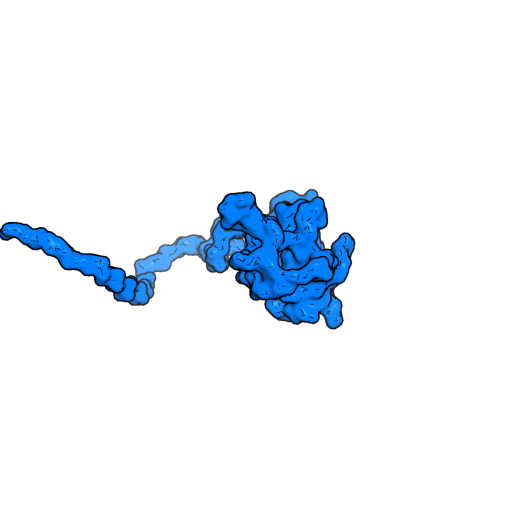 3.192 -4.183 -4.361 1.00 91.69 102 GLY A CA 1
ATOM 776 C C . GLY A 1 102 ? 4.178 -3.885 -3.233 1.00 91.69 102 GLY A C 1
ATOM 777 O O . GLY A 1 102 ? 5.077 -4.686 -2.950 1.00 91.69 102 GLY A O 1
ATOM 778 N N . ALA A 1 103 ? 3.999 -2.721 -2.606 1.00 90.31 103 ALA A N 1
ATOM 779 C CA . ALA A 1 103 ? 4.713 -2.331 -1.398 1.00 90.31 103 ALA A CA 1
ATOM 780 C C . ALA A 1 103 ? 3.925 -2.759 -0.153 1.00 90.31 103 ALA A C 1
ATOM 782 O O . ALA A 1 103 ? 2.755 -2.407 0.011 1.00 90.31 103 ALA A O 1
ATOM 783 N N . CYS A 1 104 ? 4.574 -3.525 0.720 1.00 90.06 104 CYS A N 1
ATOM 784 C CA . CYS A 1 104 ? 3.966 -4.186 1.872 1.00 90.06 104 CYS A CA 1
ATOM 785 C C . CYS A 1 104 ? 4.675 -3.829 3.181 1.00 90.06 104 CYS A C 1
ATOM 787 O O . CYS A 1 104 ? 5.727 -3.193 3.189 1.00 90.06 104 CYS A O 1
ATOM 789 N N . LEU A 1 105 ? 4.133 -4.306 4.307 1.00 90.56 105 LEU A N 1
ATOM 790 C CA . LEU A 1 105 ? 4.851 -4.253 5.579 1.00 90.56 105 LEU A CA 1
ATOM 791 C C . LEU A 1 105 ? 6.231 -4.923 5.454 1.00 90.56 105 LEU A C 1
ATOM 793 O O . LEU A 1 105 ? 6.333 -5.973 4.815 1.00 90.56 105 LEU A O 1
ATOM 797 N N . PRO A 1 106 ? 7.273 -4.411 6.135 1.00 88.31 106 PRO A N 1
ATOM 798 C CA . PRO A 1 106 ? 8.611 -4.995 6.073 1.00 88.31 106 PRO A CA 1
ATOM 799 C C . PRO A 1 106 ? 8.669 -6.496 6.379 1.00 88.31 106 PRO A C 1
ATOM 801 O O . PRO A 1 106 ? 9.366 -7.239 5.695 1.00 88.31 106 PRO A O 1
ATOM 804 N N . GLN A 1 107 ? 7.897 -6.978 7.361 1.00 89.62 107 GLN A N 1
ATOM 805 C CA . GLN A 1 107 ? 7.838 -8.411 7.688 1.00 89.62 107 GLN A CA 1
ATOM 806 C C . GLN A 1 107 ? 7.118 -9.286 6.643 1.00 89.62 107 GLN A C 1
ATOM 808 O O . GLN A 1 107 ? 7.053 -10.502 6.816 1.00 89.62 107 GLN A O 1
ATOM 813 N N . TRP A 1 108 ? 6.528 -8.693 5.606 1.00 92.62 108 TRP A N 1
ATOM 814 C CA . TRP A 1 108 ? 5.858 -9.400 4.511 1.00 92.62 108 TRP A CA 1
ATOM 815 C C . TRP A 1 108 ? 6.698 -9.428 3.238 1.00 92.62 108 TRP A C 1
ATOM 817 O O . TRP A 1 108 ? 6.241 -9.969 2.239 1.00 92.62 108 TRP A O 1
ATOM 827 N N . PHE A 1 109 ? 7.905 -8.862 3.251 1.00 91.62 109 PHE A N 1
ATOM 828 C CA . PHE A 1 109 ? 8.783 -8.885 2.088 1.00 91.62 109 PHE A CA 1
ATOM 829 C C . PHE A 1 109 ? 9.000 -10.320 1.575 1.00 91.62 109 PHE A C 1
ATOM 831 O O . PHE A 1 109 ? 9.203 -11.243 2.364 1.00 91.62 109 PHE A O 1
ATOM 838 N N . ASP A 1 110 ? 8.937 -10.480 0.254 1.00 92.56 110 ASP A N 1
ATOM 839 C CA . ASP A 1 110 ? 8.984 -11.745 -0.493 1.00 92.56 110 ASP A CA 1
ATOM 840 C C . ASP A 1 110 ? 7.830 -12.725 -0.208 1.00 92.56 110 ASP A C 1
ATOM 842 O O . ASP A 1 110 ? 7.867 -13.883 -0.616 1.00 92.56 110 ASP A O 1
ATOM 846 N N . ARG A 1 111 ? 6.769 -12.274 0.475 1.00 95.06 111 ARG A N 1
ATOM 847 C CA . ARG A 1 111 ? 5.536 -13.051 0.648 1.00 95.06 111 ARG A CA 1
ATOM 848 C C . ARG A 1 111 ? 4.476 -12.683 -0.376 1.00 95.06 111 ARG A C 1
ATOM 850 O O . ARG A 1 111 ? 4.515 -11.626 -1.007 1.00 95.06 111 ARG A O 1
ATOM 857 N N . HIS A 1 1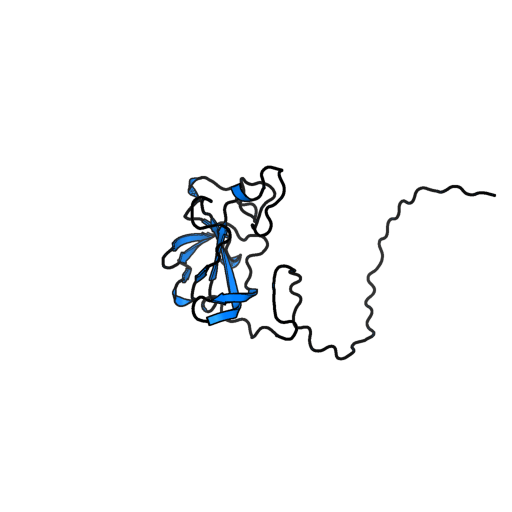12 ? 3.491 -13.566 -0.487 1.00 96.12 112 HIS A N 1
ATOM 858 C CA . HIS A 1 112 ? 2.351 -13.411 -1.374 1.00 96.12 112 HIS A CA 1
ATOM 859 C C . HIS A 1 112 ? 1.138 -12.929 -0.573 1.00 96.12 112 HIS A C 1
ATOM 861 O O . HIS A 1 112 ? 0.670 -13.600 0.343 1.00 96.12 112 HIS A O 1
ATOM 867 N N . LEU A 1 113 ? 0.629 -11.748 -0.899 1.00 95.81 113 LEU A N 1
ATOM 868 C CA . LEU A 1 113 ? -0.596 -11.179 -0.358 1.00 95.81 113 LEU A CA 1
ATOM 869 C C . LEU A 1 113 ? -1.752 -11.491 -1.310 1.00 95.81 113 LEU A C 1
ATOM 871 O O . LEU A 1 113 ? -1.729 -11.126 -2.482 1.00 95.81 113 LEU A O 1
ATOM 875 N N . MET A 1 114 ? -2.777 -12.161 -0.809 1.00 96.75 114 MET A N 1
ATOM 876 C CA . MET A 1 114 ? -3.969 -12.515 -1.570 1.00 96.75 114 MET A CA 1
ATOM 877 C C . MET A 1 114 ? -5.072 -11.527 -1.224 1.00 96.75 114 MET A C 1
ATOM 879 O O . MET A 1 114 ? -5.430 -11.422 -0.055 1.00 96.75 114 MET A O 1
ATOM 883 N N . ILE A 1 115 ? -5.609 -10.815 -2.218 1.00 95.62 115 ILE A N 1
ATOM 884 C CA . ILE A 1 115 ? -6.666 -9.813 -2.031 1.00 95.62 115 ILE A CA 1
ATOM 885 C C . ILE A 1 115 ? -7.886 -10.195 -2.873 1.00 95.62 115 ILE A C 1
ATOM 887 O O . ILE A 1 115 ? -7.817 -10.316 -4.101 1.00 95.62 115 ILE A O 1
ATOM 891 N N . THR A 1 116 ? -9.033 -10.364 -2.226 1.00 94.38 116 THR A N 1
ATOM 892 C CA . THR A 1 116 ? -10.293 -10.724 -2.881 1.00 94.38 116 THR A CA 1
ATOM 893 C C . THR A 1 116 ? -10.702 -9.644 -3.882 1.00 94.38 116 THR A C 1
ATOM 895 O O . THR A 1 116 ? -10.724 -8.458 -3.574 1.00 94.38 116 THR A O 1
ATOM 898 N N . GLY A 1 117 ? -11.011 -10.053 -5.115 1.00 90.06 117 GLY A N 1
ATOM 899 C CA . GLY A 1 117 ? -11.390 -9.140 -6.201 1.00 90.06 117 GLY A CA 1
ATOM 900 C C . GLY A 1 117 ? -10.223 -8.441 -6.911 1.00 90.06 117 GLY A C 1
ATOM 901 O O . GLY A 1 117 ? -10.434 -7.910 -7.998 1.00 90.06 117 GLY A O 1
ATOM 902 N N . VAL A 1 118 ? -9.006 -8.494 -6.359 1.00 91.00 118 VAL A N 1
ATOM 903 C CA . VAL A 1 118 ? -7.790 -7.910 -6.961 1.00 91.00 118 VAL A CA 1
ATOM 904 C C . VAL A 1 118 ? -6.825 -8.993 -7.449 1.00 91.00 118 VAL A C 1
ATOM 906 O O . VAL A 1 118 ? -6.243 -8.852 -8.522 1.00 91.00 118 VAL A O 1
ATOM 909 N N . GLY A 1 119 ? -6.681 -10.084 -6.694 1.00 93.12 119 GLY A N 1
ATOM 910 C CA . GLY A 1 119 ? -5.788 -11.200 -6.996 1.00 93.12 119 GLY A CA 1
ATOM 911 C C . GLY A 1 119 ? -4.571 -11.277 -6.074 1.00 93.12 119 GLY A C 1
ATOM 912 O O . GLY A 1 119 ? -4.517 -10.647 -5.018 1.00 93.12 119 GLY A O 1
ATOM 913 N N . GLU A 1 120 ? -3.612 -12.101 -6.481 1.00 95.50 120 GLU A N 1
ATOM 914 C CA . GLU A 1 120 ? -2.347 -12.314 -5.782 1.00 95.50 120 GLU A CA 1
ATOM 915 C C . GLU A 1 120 ? -1.369 -11.169 -6.039 1.00 95.50 120 GLU A C 1
ATOM 917 O O . GLU A 1 120 ? -1.254 -10.690 -7.171 1.00 95.50 120 GLU A O 1
ATOM 922 N N . ARG A 1 121 ? -0.651 -10.755 -4.991 1.00 94.44 121 ARG A N 1
ATOM 923 C CA . ARG A 1 121 ? 0.392 -9.738 -5.051 1.00 94.44 121 ARG A CA 1
ATOM 924 C C . ARG A 1 121 ? 1.653 -10.182 -4.325 1.00 94.44 121 ARG A C 1
ATOM 926 O O . ARG A 1 121 ? 1.597 -10.504 -3.145 1.00 94.44 121 ARG A O 1
ATOM 933 N N . GLN A 1 122 ? 2.799 -10.158 -4.991 1.00 95.44 122 GLN A N 1
ATOM 934 C CA . GLN A 1 122 ? 4.087 -10.384 -4.349 1.00 95.44 122 GLN A CA 1
ATOM 935 C C . GLN A 1 122 ? 4.593 -9.084 -3.714 1.00 95.44 122 GLN A C 1
ATOM 937 O O . GLN A 1 122 ? 4.690 -8.038 -4.363 1.00 95.44 122 GLN A O 1
ATOM 942 N N . CYS A 1 123 ? 4.939 -9.165 -2.436 1.00 93.38 123 CYS A N 1
ATOM 943 C CA . CYS A 1 123 ? 5.509 -8.071 -1.667 1.00 93.38 123 CYS A CA 1
ATOM 944 C C . CYS A 1 123 ? 6.988 -7.889 -2.020 1.00 93.38 123 CYS A C 1
ATOM 946 O O . CYS A 1 123 ? 7.861 -8.525 -1.434 1.00 93.38 123 CYS A O 1
ATOM 948 N N . LEU A 1 124 ? 7.267 -7.025 -2.993 1.00 92.44 124 LEU A N 1
ATOM 949 C CA . LEU A 1 124 ? 8.618 -6.789 -3.521 1.00 92.44 124 LEU A CA 1
ATOM 950 C C . LEU A 1 124 ? 9.191 -5.429 -3.130 1.00 92.44 124 LEU A C 1
ATOM 952 O O . LEU A 1 124 ? 10.325 -5.105 -3.480 1.00 92.44 124 LEU A O 1
ATOM 956 N N . ASP A 1 125 ? 8.423 -4.640 -2.394 1.00 88.00 125 ASP A N 1
ATOM 957 C CA . ASP A 1 125 ? 8.859 -3.379 -1.830 1.00 88.00 125 ASP A CA 1
ATOM 958 C C . ASP A 1 125 ? 8.327 -3.251 -0.401 1.00 88.00 125 ASP A C 1
ATOM 960 O O . ASP A 1 125 ? 7.323 -3.864 -0.030 1.00 88.00 125 ASP A O 1
ATOM 964 N N . THR A 1 126 ? 9.015 -2.465 0.413 1.00 80.38 126 THR A N 1
ATOM 965 C CA . THR A 1 126 ? 8.563 -2.105 1.759 1.00 80.38 126 THR A CA 1
ATOM 966 C C . THR A 1 126 ? 8.189 -0.631 1.861 1.00 80.38 126 THR A C 1
ATOM 968 O O . THR A 1 126 ? 7.633 -0.216 2.876 1.00 80.38 126 THR A O 1
ATOM 971 N N . GLY A 1 127 ? 8.481 0.161 0.818 1.00 69.06 127 GLY A N 1
ATOM 972 C CA . GLY A 1 127 ? 8.300 1.609 0.801 1.00 69.06 127 GLY A CA 1
ATOM 973 C C . GLY A 1 127 ? 9.005 2.319 1.968 1.00 69.06 127 GLY A C 1
ATOM 974 O O . GLY A 1 127 ? 9.560 1.706 2.879 1.00 69.06 127 GLY A O 1
ATOM 975 N N . GLY A 1 128 ? 8.981 3.652 1.973 1.00 62.78 128 GLY A N 1
ATOM 976 C CA . GLY A 1 128 ? 9.446 4.427 3.132 1.00 62.78 128 GLY A CA 1
ATOM 977 C C . GLY A 1 128 ? 8.428 4.501 4.279 1.00 62.78 128 GLY A C 1
ATOM 978 O O . GLY A 1 128 ? 8.784 4.903 5.384 1.00 62.78 128 GLY A O 1
ATOM 979 N N . ALA A 1 129 ? 7.161 4.150 4.019 1.00 67.31 129 ALA A N 1
ATOM 980 C CA . ALA A 1 129 ? 6.026 4.510 4.875 1.00 67.31 129 ALA A CA 1
ATOM 981 C C . ALA A 1 129 ? 4.933 3.428 5.007 1.00 67.31 129 ALA A C 1
ATOM 983 O O . ALA A 1 129 ? 3.835 3.738 5.482 1.00 67.31 129 ALA A O 1
ATOM 984 N N . ILE A 1 130 ? 5.205 2.175 4.611 1.00 82.25 130 ILE A N 1
ATOM 985 C CA . ILE A 1 130 ? 4.245 1.072 4.764 1.00 82.25 130 ILE A CA 1
ATOM 986 C C . ILE A 1 130 ? 4.366 0.481 6.171 1.00 82.25 130 ILE A C 1
ATOM 988 O O . ILE A 1 130 ? 5.098 -0.473 6.430 1.00 82.25 130 ILE A O 1
ATOM 992 N N . VAL A 1 131 ? 3.652 1.099 7.107 1.00 83.88 131 VAL A N 1
ATOM 993 C CA . VAL A 1 131 ? 3.512 0.662 8.502 1.00 83.88 131 VAL A CA 1
ATOM 994 C C . VAL A 1 131 ? 2.052 0.813 8.931 1.00 83.88 131 VAL A C 1
ATOM 996 O O . VAL A 1 131 ? 1.354 1.660 8.364 1.00 83.88 131 VAL A O 1
ATOM 999 N N . PRO A 1 132 ? 1.564 0.033 9.917 1.00 87.81 132 PRO A N 1
ATOM 1000 C CA . PRO A 1 132 ? 0.210 0.212 10.421 1.00 87.81 132 PRO A CA 1
ATOM 1001 C C . PRO A 1 132 ? 0.003 1.653 10.893 1.00 87.81 132 PRO A C 1
ATOM 1003 O O . PRO A 1 132 ? 0.842 2.204 11.606 1.00 87.81 132 PRO A O 1
ATOM 1006 N N . THR A 1 133 ? -1.102 2.269 10.485 1.00 84.69 133 THR A N 1
ATOM 1007 C CA . THR A 1 133 ? -1.400 3.676 10.772 1.00 84.69 133 THR A CA 1
ATOM 1008 C C . THR A 1 133 ? -2.845 3.832 11.225 1.00 84.69 133 THR A C 1
ATOM 1010 O O . THR A 1 133 ? -3.725 3.092 10.784 1.00 84.69 133 THR A O 1
ATOM 1013 N N . TYR A 1 134 ? -3.083 4.768 12.141 1.00 84.69 134 TYR A N 1
ATOM 1014 C CA . TYR A 1 134 ? -4.414 5.126 12.616 1.00 84.69 134 TYR A CA 1
ATOM 1015 C C . TYR A 1 134 ? -4.795 6.460 11.996 1.00 84.69 134 TYR A C 1
ATOM 1017 O O . TYR A 1 134 ? -4.155 7.472 12.268 1.00 84.69 134 TYR A O 1
ATOM 1025 N N . ARG A 1 135 ? -5.787 6.459 11.108 1.00 83.94 135 ARG A N 1
ATOM 1026 C CA . ARG A 1 135 ? -6.110 7.645 10.311 1.00 83.94 135 ARG A CA 1
ATOM 1027 C C . ARG A 1 135 ? -7.582 7.716 9.959 1.00 83.94 135 ARG A C 1
ATOM 1029 O O . ARG A 1 135 ? -8.264 6.690 9.919 1.00 83.94 135 ARG A O 1
ATOM 1036 N N . GLU A 1 136 ? -8.046 8.924 9.656 1.00 86.38 136 GLU A N 1
ATOM 1037 C CA . GLU A 1 136 ? -9.355 9.109 9.045 1.00 86.38 136 GLU A CA 1
ATOM 1038 C C . GLU A 1 136 ? -9.335 8.643 7.579 1.00 86.38 136 GLU A C 1
ATOM 1040 O O . GLU A 1 136 ? -8.443 8.998 6.801 1.00 86.38 136 GLU A O 1
ATOM 1045 N N . ILE A 1 137 ? -10.326 7.835 7.207 1.00 86.31 137 ILE A N 1
ATOM 1046 C CA . ILE A 1 137 ? -10.581 7.369 5.842 1.00 86.31 137 ILE A CA 1
ATOM 1047 C C . ILE A 1 137 ? -12.069 7.451 5.516 1.00 86.31 137 ILE A C 1
ATOM 1049 O O . ILE A 1 137 ? -12.919 7.479 6.406 1.00 86.31 137 ILE A O 1
ATOM 1053 N N . TYR A 1 138 ? -12.399 7.413 4.227 1.00 86.44 138 TYR A N 1
ATOM 1054 C CA . TYR A 1 138 ? -13.775 7.232 3.780 1.00 86.44 138 TYR A CA 1
ATOM 1055 C C . TYR A 1 138 ? -14.128 5.741 3.680 1.00 86.44 138 TYR A C 1
ATOM 1057 O O . TYR A 1 138 ? -13.541 5.006 2.890 1.00 86.44 138 TYR A O 1
ATOM 1065 N N . HIS A 1 139 ? -15.124 5.305 4.448 1.00 89.00 139 HIS A N 1
ATOM 1066 C CA . HIS A 1 139 ? -15.713 3.971 4.374 1.00 89.00 139 HIS A CA 1
ATOM 1067 C C . HIS A 1 139 ? -17.045 4.039 3.601 1.00 89.00 139 HIS A C 1
ATOM 1069 O O . HIS A 1 139 ? -17.937 4.797 4.000 1.00 89.00 139 HIS A O 1
ATOM 1075 N N . PRO A 1 140 ? -17.267 3.217 2.556 1.00 84.81 140 PRO A N 1
ATOM 1076 C CA . PRO A 1 140 ? -18.418 3.375 1.654 1.00 84.81 140 PRO A CA 1
ATOM 1077 C C . PRO A 1 140 ? -19.800 3.343 2.334 1.00 84.81 140 PRO A C 1
ATOM 1079 O O . PRO A 1 140 ? -20.731 4.018 1.906 1.00 84.81 140 PRO A O 1
ATOM 1082 N N . GLN A 1 141 ? -19.944 2.561 3.404 1.00 90.00 141 GLN A N 1
ATOM 1083 C CA . GLN A 1 141 ? -21.188 2.370 4.153 1.00 90.00 141 GLN A CA 1
ATOM 1084 C C . GLN A 1 141 ? -21.285 3.238 5.417 1.00 90.00 141 GLN A C 1
ATOM 1086 O O . GLN A 1 141 ? -22.384 3.426 5.935 1.00 90.00 141 GLN A O 1
ATOM 1091 N N . ARG A 1 142 ? -20.158 3.737 5.944 1.00 91.75 142 ARG A N 1
ATOM 1092 C CA . ARG A 1 142 ? -20.097 4.427 7.247 1.00 91.75 142 ARG A CA 1
ATOM 1093 C C . ARG A 1 142 ? -19.719 5.905 7.144 1.00 91.75 142 ARG A C 1
ATOM 1095 O O . ARG A 1 142 ? -19.868 6.620 8.129 1.00 91.75 142 ARG A O 1
ATOM 1102 N N . GLY A 1 143 ? -19.293 6.371 5.971 1.00 90.50 143 GLY A N 1
ATOM 1103 C CA . GLY A 1 143 ? -18.742 7.712 5.794 1.00 90.50 143 GLY A CA 1
ATOM 1104 C C . GLY A 1 143 ? -17.313 7.803 6.326 1.00 90.50 143 GLY A C 1
ATOM 1105 O O . GLY A 1 143 ? -16.588 6.810 6.320 1.00 90.50 143 GLY A O 1
ATOM 1106 N N . PHE A 1 144 ? -16.904 8.990 6.769 1.00 89.00 144 PHE A N 1
ATOM 1107 C CA . PHE A 1 144 ? -15.585 9.178 7.369 1.00 89.00 144 PHE A CA 1
ATOM 1108 C C . PHE A 1 144 ? -15.499 8.479 8.728 1.00 89.00 144 PHE A C 1
ATOM 1110 O O . PHE A 1 144 ? -16.375 8.651 9.579 1.00 89.00 144 PHE A O 1
ATOM 1117 N N . ILE A 1 145 ? -14.462 7.664 8.903 1.00 88.56 145 ILE A N 1
ATOM 1118 C CA . ILE A 1 145 ? -14.153 6.948 10.141 1.00 88.56 145 ILE A CA 1
ATOM 1119 C C . ILE A 1 145 ? -12.656 7.045 10.422 1.00 88.56 145 ILE A C 1
ATOM 1121 O O . ILE A 1 145 ? -11.859 7.017 9.486 1.00 88.56 145 ILE A O 1
ATOM 1125 N N . THR A 1 146 ? -12.275 7.073 11.695 1.00 88.62 146 THR A N 1
ATOM 1126 C CA . THR A 1 146 ? -10.885 6.888 12.123 1.00 88.62 146 THR A CA 1
ATOM 1127 C C . THR A 1 146 ? -10.668 5.424 12.484 1.00 88.62 146 THR A C 1
ATOM 1129 O O . THR A 1 146 ? -11.429 4.858 13.274 1.00 88.62 146 THR A O 1
ATOM 1132 N N . ILE A 1 147 ? -9.675 4.772 11.879 1.00 90.44 147 ILE A N 1
ATOM 1133 C CA . ILE A 1 147 ? -9.395 3.356 12.134 1.00 90.44 147 ILE A CA 1
ATOM 1134 C C . ILE A 1 147 ? -7.912 3.036 11.946 1.00 90.44 147 ILE A C 1
ATOM 1136 O O . ILE A 1 147 ? -7.194 3.709 11.207 1.00 90.44 147 ILE A O 1
ATOM 1140 N N . TRP A 1 148 ? -7.467 1.983 12.628 1.00 90.56 148 TRP A N 1
ATOM 1141 C CA . TRP A 1 148 ? -6.197 1.320 12.368 1.00 90.56 148 TRP A CA 1
ATOM 1142 C C . TRP A 1 148 ? -6.279 0.576 11.035 1.00 90.56 148 TRP A C 1
ATOM 1144 O O . TRP A 1 148 ? -7.209 -0.193 10.817 1.00 90.56 148 TRP A O 1
ATOM 1154 N N . LEU A 1 149 ? -5.309 0.787 10.154 1.00 92.94 149 LEU A N 1
ATOM 1155 C CA . LEU A 1 149 ? -5.227 0.124 8.854 1.00 92.94 149 LEU A CA 1
ATOM 1156 C C . LEU A 1 149 ? -3.771 -0.145 8.460 1.00 92.94 149 LEU A C 1
ATOM 1158 O O . LEU A 1 149 ? -2.844 0.440 9.029 1.00 92.94 149 LEU A O 1
ATOM 1162 N N . ILE A 1 150 ? -3.571 -1.025 7.4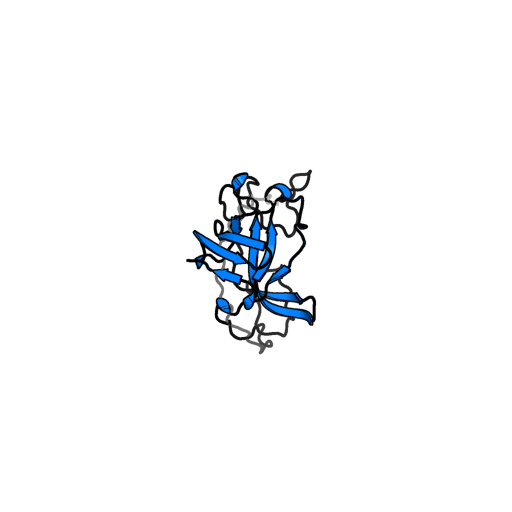81 1.00 92.31 150 ILE A N 1
ATOM 1163 C CA . ILE A 1 150 ? -2.265 -1.276 6.862 1.00 92.31 150 ILE A CA 1
ATOM 1164 C C . ILE A 1 150 ? -2.294 -0.692 5.443 1.00 92.31 150 ILE A C 1
ATOM 1166 O O . ILE A 1 150 ? -3.076 -1.169 4.620 1.00 92.31 150 ILE A O 1
ATOM 1170 N N . PRO A 1 151 ? -1.480 0.331 5.127 1.00 89.94 151 PRO A N 1
ATOM 1171 C CA . PRO A 1 151 ? -1.323 0.793 3.754 1.00 89.94 151 PRO A CA 1
ATOM 1172 C C . PRO A 1 151 ? -0.787 -0.333 2.869 1.00 89.94 151 PRO A C 1
ATOM 1174 O O . PRO A 1 151 ? 0.054 -1.120 3.304 1.00 89.94 151 PRO A O 1
ATOM 1177 N N . PHE A 1 152 ? -1.254 -0.405 1.632 1.00 90.81 152 PHE A N 1
ATOM 1178 C CA . PHE A 1 152 ? -0.699 -1.301 0.626 1.00 90.81 152 PHE A CA 1
ATOM 1179 C C . PHE A 1 152 ? -0.745 -0.604 -0.731 1.00 90.81 152 PHE A C 1
ATOM 1181 O O . PHE A 1 152 ? -1.825 -0.262 -1.210 1.00 90.81 152 PHE A O 1
ATOM 1188 N N . ASP A 1 153 ? 0.421 -0.415 -1.345 1.00 88.62 153 ASP A N 1
ATOM 1189 C CA . ASP A 1 153 ? 0.536 0.260 -2.638 1.00 88.62 153 ASP A CA 1
ATOM 1190 C C . ASP A 1 153 ? 0.716 -0.801 -3.728 1.00 88.62 153 ASP A C 1
ATOM 1192 O O . ASP A 1 153 ? 1.796 -1.381 -3.886 1.00 88.62 153 ASP A O 1
ATOM 1196 N N . ALA A 1 154 ? -0.351 -1.094 -4.470 1.00 90.62 154 ALA A N 1
ATOM 1197 C CA . ALA A 1 154 ? -0.308 -2.054 -5.566 1.00 90.62 154 ALA A CA 1
ATOM 1198 C C . ALA A 1 154 ? 0.363 -1.431 -6.793 1.00 90.62 154 ALA A C 1
ATOM 1200 O O . ALA A 1 154 ? -0.063 -0.375 -7.264 1.00 90.62 154 ALA A O 1
ATOM 1201 N N . LEU A 1 155 ? 1.372 -2.108 -7.347 1.00 90.19 155 LEU A N 1
ATOM 1202 C CA . LEU A 1 155 ? 2.011 -1.671 -8.582 1.00 90.19 155 LEU A CA 1
ATOM 1203 C C . LEU A 1 155 ? 1.073 -1.935 -9.767 1.00 90.19 155 LEU A C 1
ATOM 1205 O O . LEU A 1 155 ? 0.813 -3.088 -10.129 1.00 90.19 155 LEU A O 1
ATOM 1209 N N . GLU A 1 156 ? 0.583 -0.862 -10.381 1.00 89.19 156 GLU A N 1
ATOM 1210 C CA . GLU A 1 156 ? -0.377 -0.899 -11.482 1.00 89.19 156 GLU A CA 1
ATOM 1211 C C . GLU A 1 156 ? -0.054 0.118 -12.568 1.00 89.19 156 GLU A C 1
ATOM 1213 O O . GLU A 1 156 ? 0.612 1.123 -12.345 1.00 89.19 156 GLU A O 1
ATOM 1218 N N . HIS A 1 157 ? -0.529 -0.156 -13.782 1.00 83.00 157 HIS A N 1
ATOM 1219 C CA . HIS A 1 157 ? -0.429 0.818 -14.859 1.00 83.00 157 HIS A CA 1
ATOM 1220 C C . HIS A 1 157 ? -1.441 1.948 -14.638 1.00 83.00 157 HIS A C 1
ATOM 1222 O O . HIS A 1 157 ? -2.631 1.693 -14.449 1.00 83.00 157 HIS A O 1
ATOM 1228 N N . HIS A 1 158 ? -1.003 3.198 -14.816 1.00 69.12 158 HIS A N 1
ATOM 1229 C CA . HIS A 1 158 ? -1.816 4.424 -14.729 1.00 69.12 158 HIS A CA 1
ATOM 1230 C C . HIS A 1 158 ? -3.118 4.433 -15.548 1.00 69.12 158 HIS A C 1
ATOM 1232 O O . HIS A 1 158 ? -3.944 5.334 -15.395 1.00 69.12 158 HIS A O 1
ATOM 1238 N N . ALA A 1 159 ? -3.295 3.479 -16.465 1.00 61.78 159 ALA A N 1
ATOM 1239 C CA . ALA A 1 159 ? -4.485 3.378 -17.286 1.00 61.78 159 ALA A CA 1
ATOM 1240 C C . ALA A 1 159 ? -5.740 3.115 -16.443 1.00 61.78 159 ALA A C 1
ATOM 1242 O O . ALA A 1 159 ? -6.754 3.756 -16.728 1.00 61.78 159 ALA A O 1
ATOM 1243 N N . ARG A 1 160 ? -5.688 2.199 -15.455 1.00 62.59 160 ARG A N 1
ATOM 1244 C CA . ARG A 1 160 ? -6.762 1.864 -14.494 1.00 62.59 160 ARG A CA 1
ATOM 1245 C C . ARG A 1 160 ? -6.217 0.977 -13.372 1.00 62.59 160 ARG A C 1
ATOM 1247 O O . ARG A 1 160 ? -5.462 0.063 -13.695 1.00 62.59 160 ARG A O 1
ATOM 1254 N N . PRO A 1 161 ? -6.749 1.089 -12.146 1.00 67.06 161 PRO A N 1
ATOM 1255 C CA . PRO A 1 161 ? -7.674 2.115 -11.619 1.00 67.06 161 PRO A CA 1
ATOM 1256 C C . PRO A 1 161 ? -6.991 3.486 -11.402 1.00 67.06 161 PRO A C 1
ATOM 1258 O O . PRO A 1 161 ? -5.786 3.601 -11.622 1.00 67.06 161 PRO A O 1
ATOM 1261 N N . PRO A 1 162 ? -7.734 4.571 -11.094 1.00 72.44 162 PRO A N 1
ATOM 1262 C CA . PRO A 1 162 ? -7.133 5.886 -10.888 1.00 72.44 162 PRO A CA 1
ATOM 1263 C C . PRO A 1 162 ? -6.122 5.848 -9.736 1.00 72.44 162 PRO A C 1
ATOM 1265 O O . PRO A 1 162 ? -6.453 5.398 -8.648 1.00 72.44 162 PRO A O 1
ATOM 1268 N N . TRP A 1 163 ? -4.919 6.382 -9.949 1.00 66.50 163 TRP A N 1
ATOM 1269 C CA . TRP A 1 163 ? -3.841 6.400 -8.943 1.00 66.50 163 TRP A CA 1
ATOM 1270 C C . TRP A 1 163 ? -4.214 7.112 -7.630 1.00 66.50 163 TRP A C 1
ATOM 1272 O O . TRP A 1 163 ? -3.614 6.871 -6.593 1.00 66.50 163 TRP A O 1
ATOM 1282 N N . TRP A 1 164 ? -5.210 8.000 -7.669 1.00 67.62 164 TRP A N 1
ATOM 1283 C CA . TRP A 1 164 ? -5.719 8.719 -6.500 1.00 67.62 164 TRP A CA 1
ATOM 1284 C C . TRP A 1 164 ? -6.845 7.972 -5.769 1.00 67.62 164 TRP A C 1
ATOM 1286 O O . TRP A 1 164 ? -7.341 8.460 -4.754 1.00 67.62 164 TRP A O 1
ATOM 1296 N N . GLU A 1 165 ? -7.304 6.834 -6.294 1.00 79.81 165 GLU A N 1
ATOM 1297 C CA . GLU A 1 165 ? -8.337 6.023 -5.659 1.00 79.81 165 GLU A CA 1
ATOM 1298 C C . GLU A 1 165 ? -7.727 5.185 -4.533 1.00 79.81 165 GLU A C 1
ATOM 1300 O O . GLU A 1 165 ? -6.774 4.437 -4.741 1.00 79.81 165 GLU A O 1
ATOM 1305 N N . TYR A 1 166 ? -8.325 5.288 -3.348 1.00 84.62 166 TYR A N 1
ATOM 1306 C CA . TYR A 1 166 ? -7.999 4.451 -2.203 1.00 84.62 166 TYR A CA 1
ATOM 1307 C C . TYR A 1 166 ? -9.191 3.562 -1.878 1.00 84.62 166 TYR A C 1
ATOM 1309 O O . TYR A 1 166 ? -10.314 4.050 -1.730 1.00 84.62 166 TYR A O 1
ATOM 1317 N N . ASN A 1 167 ? -8.936 2.269 -1.722 1.00 90.12 167 ASN A N 1
ATOM 1318 C CA . ASN A 1 167 ? -9.945 1.266 -1.426 1.00 90.12 167 ASN A CA 1
ATOM 1319 C C . ASN A 1 167 ? -9.699 0.657 -0.050 1.00 90.12 167 ASN A C 1
ATOM 1321 O O . ASN A 1 167 ? -8.590 0.240 0.280 1.00 90.12 167 ASN A O 1
ATOM 1325 N N . LEU A 1 168 ? -10.757 0.586 0.753 1.00 93.44 168 LEU A N 1
ATOM 1326 C CA . LEU A 1 168 ? -10.731 -0.183 1.987 1.00 93.44 168 LEU A CA 1
ATOM 1327 C C . LEU A 1 168 ? 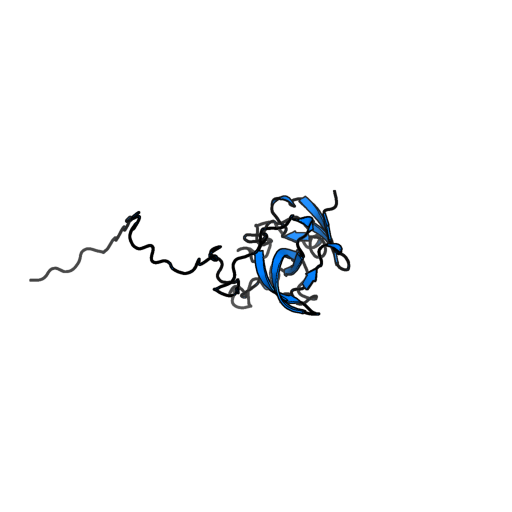-10.969 -1.657 1.650 1.00 93.44 168 LEU A C 1
ATOM 1329 O O . LEU A 1 168 ? -11.995 -1.991 1.057 1.00 93.44 168 LEU A O 1
ATOM 1333 N N . VAL A 1 169 ? -10.029 -2.520 2.024 1.00 95.12 169 VAL A N 1
ATOM 1334 C CA . VAL A 1 169 ? -10.174 -3.977 1.949 1.00 95.12 169 VAL A CA 1
ATOM 1335 C C . VAL A 1 169 ? -10.390 -4.489 3.363 1.00 95.12 169 VAL A C 1
ATOM 1337 O O . VAL A 1 169 ? -9.545 -4.281 4.235 1.00 95.12 169 VAL A O 1
ATOM 1340 N N . GLU A 1 170 ? -11.517 -5.152 3.595 1.00 95.44 170 GLU A N 1
ATOM 1341 C CA . GLU A 1 170 ? -11.855 -5.678 4.915 1.00 95.44 170 GLU A CA 1
ATOM 1342 C C . GLU A 1 170 ? -10.889 -6.797 5.338 1.00 95.44 170 GLU A C 1
ATOM 1344 O O . GLU A 1 170 ? -10.379 -7.516 4.475 1.00 95.44 170 GLU A O 1
ATOM 1349 N N . PRO A 1 171 ? -10.663 -7.016 6.648 1.00 95.94 171 PRO A N 1
ATOM 1350 C CA . PRO A 1 171 ? -9.769 -8.070 7.141 1.00 95.94 171 PRO A CA 1
ATOM 1351 C C . PRO A 1 171 ? -10.089 -9.470 6.596 1.00 95.94 171 PRO A C 1
ATOM 1353 O O . PRO A 1 171 ? -9.203 -10.287 6.385 1.00 95.94 171 PRO A O 1
ATOM 1356 N N . SER A 1 172 ? -11.370 -9.749 6.334 1.00 96.31 172 SER A N 1
ATOM 1357 C CA . SER A 1 172 ? -11.832 -11.021 5.767 1.00 96.31 172 SER A CA 1
ATOM 1358 C C . SER A 1 172 ? -11.508 -11.207 4.285 1.00 96.31 172 SER A C 1
ATOM 1360 O O . SER A 1 172 ? -11.621 -12.321 3.778 1.00 96.31 172 SER A O 1
ATOM 1362 N N . ASP A 1 173 ? -11.152 -10.129 3.591 1.00 96.88 173 ASP A N 1
ATOM 1363 C CA . ASP A 1 173 ? -10.976 -10.097 2.142 1.00 96.88 173 ASP A CA 1
ATOM 1364 C C . ASP A 1 173 ? -9.503 -10.155 1.731 1.00 96.88 173 ASP A C 1
ATOM 1366 O O . ASP A 1 173 ? -9.206 -10.094 0.535 1.00 96.88 173 ASP A O 1
ATOM 1370 N N . TRP A 1 174 ? -8.581 -10.331 2.680 1.00 96.88 174 TRP A N 1
ATOM 1371 C CA . TRP A 1 174 ? -7.172 -10.552 2.385 1.00 96.88 174 TRP A CA 1
ATOM 1372 C C . TRP A 1 174 ? -6.529 -11.591 3.307 1.00 96.88 174 TRP A C 1
ATOM 1374 O O . TRP A 1 174 ? -7.003 -11.863 4.405 1.00 96.88 174 TRP A O 1
ATOM 1384 N N . TYR A 1 175 ? -5.431 -12.191 2.850 1.00 96.38 175 TYR A N 1
ATOM 1385 C CA . TYR A 1 175 ? -4.562 -13.023 3.687 1.00 96.38 175 TYR A CA 1
ATOM 1386 C C . TYR A 1 175 ? -3.152 -13.111 3.096 1.00 96.38 175 TYR A C 1
ATOM 1388 O O . TYR A 1 175 ? -2.946 -12.884 1.906 1.00 96.38 175 TYR A O 1
ATOM 1396 N N . LEU A 1 176 ? -2.168 -13.480 3.917 1.00 94.88 176 LEU A N 1
ATOM 1397 C CA . LEU A 1 176 ? -0.814 -13.782 3.443 1.00 94.88 176 LEU A CA 1
ATOM 1398 C C . LEU A 1 176 ? -0.692 -15.269 3.105 1.00 94.88 176 LEU A C 1
ATOM 1400 O O . LEU A 1 176 ? -0.739 -16.112 4.004 1.00 94.88 176 LEU A O 1
ATOM 1404 N N . GLY A 1 177 ? -0.508 -15.578 1.826 1.00 88.19 177 GLY A N 1
ATOM 1405 C CA . GLY A 1 177 ? -0.133 -16.901 1.337 1.00 88.19 177 GLY A CA 1
ATOM 1406 C C . GLY A 1 177 ? 1.274 -17.293 1.787 1.00 88.19 177 GLY A C 1
ATOM 1407 O O . GLY A 1 177 ? 2.141 -16.431 1.952 1.00 88.19 177 GLY A O 1
ATOM 1408 N N . GLU A 1 178 ? 1.463 -18.583 2.070 1.00 71.31 178 GLU A N 1
ATOM 1409 C CA . GLU A 1 178 ? 2.762 -19.175 2.439 1.00 71.31 178 GLU A CA 1
ATOM 1410 C C . GLU A 1 178 ? 3.831 -18.955 1.370 1.00 71.31 178 GLU A C 1
ATOM 1412 O O . GLU A 1 178 ? 3.523 -19.151 0.173 1.00 71.31 178 GLU A O 1
#